Protein AF-A0A2E0TE86-F1 (afdb_monomer_lite)

Radius of gyration: 26.52 Å; chains: 1; bounding box: 54×44×93 Å

Foldseek 3Di:
DVVVVVVVVVVVVVVVVVPVVCVVPVPCPPVCVVPVPPALVRLLVVLVVLLVVQLCCLLVVHDHDDPVVSVVVSVVSLVVSDVRCPPPPSSVVSVVVSVVSSVVSVCCVVPPVVVSVVVVVVVVVPPDPVPDVVVVPPPDD

Sequence (141 aa):
MGLYWAFMLYIMVISFYSLIPQIFFPTATSQAQAQAPASCEEGLRDLTASLRAHASAIVGGRDAESDATFFERWDDRHVAVAERCEGDARHRRVAVLRYRVETTLRRFHREDRRLFDEVARALGADAPRDGEDAARTEETP

pLDDT: mean 79.91, std 16.73, range [44.75, 96.56]

Secondary structure (DSSP, 8-state):
-HHHHHHHHHHHHHHHHHHHHHHH-TTHHHHHHHSS-SSHHHHHHHHHHHHHHHHHHHHTT-----HHHHHHHHHHHHHHHHGGGTT-HHHHHHHHHHHHHHHHHHHHHHHTHHHHHHHHHHHHHSS--TTTSSSSSS---

Structure (mmCIF, N/CA/C/O backbone):
data_AF-A0A2E0TE86-F1
#
_entry.id   AF-A0A2E0TE86-F1
#
loop_
_atom_site.group_PDB
_atom_site.id
_atom_site.type_symbol
_atom_site.label_atom_id
_atom_site.label_alt_id
_atom_site.label_comp_id
_atom_site.label_asym_id
_atom_site.label_entity_id
_atom_site.label_seq_id
_atom_site.pdbx_PDB_ins_code
_atom_site.Cartn_x
_atom_site.Cartn_y
_atom_site.Cartn_z
_atom_site.occupancy
_atom_site.B_iso_or_equiv
_atom_site.auth_seq_id
_atom_site.auth_comp_id
_atom_site.auth_asym_id
_atom_site.auth_atom_id
_atom_site.pdbx_PDB_model_num
ATOM 1 N N . MET A 1 1 ? -3.470 31.057 49.627 1.00 59.56 1 MET A N 1
ATOM 2 C CA . MET A 1 1 ? -2.174 30.345 49.520 1.00 59.56 1 MET A CA 1
ATOM 3 C C . MET A 1 1 ? -2.288 28.891 49.048 1.00 59.56 1 MET A C 1
ATOM 5 O O . MET A 1 1 ? -1.377 28.450 48.368 1.00 59.56 1 MET A O 1
ATOM 9 N N . GLY A 1 2 ? -3.381 28.155 49.310 1.00 77.44 2 GLY A N 1
ATOM 10 C CA . GLY A 1 2 ? -3.530 26.764 48.826 1.00 77.44 2 GLY A CA 1
ATOM 11 C C . GLY A 1 2 ? -3.691 26.607 47.305 1.00 77.44 2 GLY A C 1
ATOM 12 O O . GLY A 1 2 ? -3.205 25.637 46.733 1.00 77.44 2 GLY A O 1
ATOM 13 N N . LEU A 1 3 ? -4.299 27.593 46.631 1.00 79.00 3 LEU A N 1
ATOM 14 C CA . LEU A 1 3 ? -4.548 27.532 45.184 1.00 79.00 3 LEU A CA 1
ATOM 15 C C . LEU A 1 3 ? -3.255 27.602 44.351 1.00 79.00 3 LEU A C 1
ATOM 17 O O . LEU A 1 3 ? -3.117 26.897 43.359 1.00 79.00 3 LEU A O 1
ATOM 21 N N . TYR A 1 4 ? -2.283 28.409 44.795 1.00 86.38 4 TYR A N 1
ATOM 22 C CA . TYR A 1 4 ? -0.967 28.505 44.155 1.00 86.38 4 TYR A CA 1
ATOM 23 C C . TYR A 1 4 ?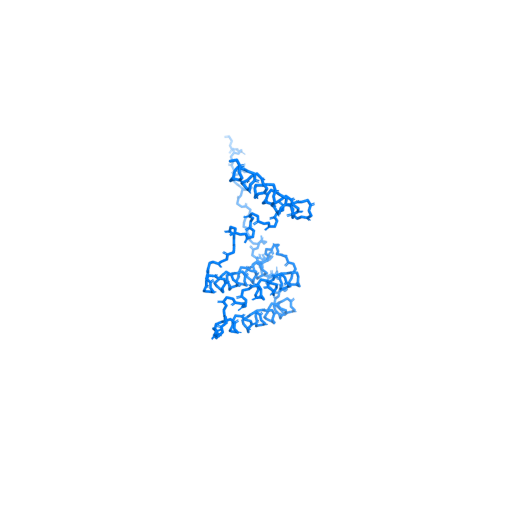 -0.186 27.194 44.283 1.00 86.38 4 TYR A C 1
ATOM 25 O O . TYR A 1 4 ? 0.446 26.754 43.330 1.00 86.38 4 TYR A O 1
ATOM 33 N N . TRP A 1 5 ? -0.284 26.533 45.438 1.00 89.50 5 TRP A N 1
ATOM 34 C CA . TRP A 1 5 ? 0.399 25.264 45.683 1.00 89.50 5 TRP A CA 1
ATOM 35 C C . TRP A 1 5 ? -0.176 24.128 44.828 1.00 89.50 5 TRP A C 1
ATOM 37 O O . TRP A 1 5 ? 0.576 23.369 44.223 1.00 89.50 5 TRP A O 1
ATOM 47 N N . ALA A 1 6 ? -1.505 24.075 44.689 1.00 86.75 6 ALA A N 1
ATOM 48 C CA . ALA A 1 6 ? -2.174 23.152 43.774 1.00 86.75 6 ALA A CA 1
ATOM 49 C C . ALA A 1 6 ? -1.780 23.404 42.309 1.00 86.75 6 ALA A C 1
ATOM 51 O O . ALA A 1 6 ? -1.534 22.458 41.566 1.00 86.75 6 ALA A O 1
ATOM 52 N N . PHE A 1 7 ? -1.653 24.673 41.907 1.00 87.69 7 PHE A N 1
ATOM 53 C CA . PHE A 1 7 ? -1.217 25.046 40.562 1.00 87.69 7 PHE A CA 1
ATOM 54 C C . PHE A 1 7 ? 0.245 24.655 40.287 1.00 87.69 7 PHE A C 1
ATOM 56 O O . PHE A 1 7 ? 0.555 24.140 39.216 1.00 87.69 7 PHE A O 1
ATOM 63 N N . MET A 1 8 ? 1.138 24.827 41.265 1.00 86.94 8 MET A N 1
ATOM 64 C CA . MET A 1 8 ? 2.550 24.437 41.151 1.00 86.94 8 MET A CA 1
ATOM 65 C C . MET A 1 8 ? 2.713 22.914 41.046 1.00 86.94 8 MET A C 1
ATOM 67 O O . MET A 1 8 ? 3.431 22.430 40.172 1.00 86.94 8 MET A O 1
ATOM 71 N N . LEU A 1 9 ? 1.975 22.153 41.863 1.00 88.56 9 LEU A N 1
ATOM 72 C CA . LEU A 1 9 ? 1.918 20.691 41.757 1.00 88.56 9 LEU A CA 1
ATOM 73 C C . LEU A 1 9 ? 1.368 20.236 40.404 1.00 88.56 9 LEU A C 1
ATOM 75 O O . LEU A 1 9 ? 1.918 19.326 39.791 1.00 88.56 9 LEU A O 1
ATOM 79 N N . TYR A 1 10 ? 0.309 20.885 39.923 1.00 85.56 10 TYR A N 1
ATOM 80 C CA . TYR A 1 10 ? -0.299 20.580 38.633 1.00 85.56 10 TYR A CA 1
ATOM 81 C C . TYR A 1 10 ? 0.688 20.786 37.476 1.00 85.56 10 TYR A C 1
ATOM 83 O O . TYR A 1 10 ? 0.855 19.894 36.643 1.00 85.56 10 TYR A O 1
ATOM 91 N N . ILE A 1 11 ? 1.412 21.913 37.463 1.00 84.00 11 ILE A N 1
ATOM 92 C CA . ILE A 1 11 ? 2.452 22.176 36.459 1.00 84.00 11 ILE A CA 1
ATOM 93 C C . ILE A 1 11 ? 3.606 21.175 36.575 1.00 84.00 11 ILE A C 1
ATOM 95 O O . ILE A 1 11 ? 4.076 20.681 35.550 1.00 84.00 11 ILE A O 1
ATOM 99 N N . MET A 1 12 ? 4.048 20.831 37.786 1.00 83.25 12 MET A N 1
ATOM 100 C CA . MET A 1 12 ? 5.111 19.843 37.991 1.00 83.25 12 MET A CA 1
ATOM 101 C C . MET A 1 12 ? 4.712 18.460 37.454 1.00 83.25 12 MET A C 1
ATOM 103 O O . MET A 1 12 ? 5.484 17.850 36.716 1.00 83.25 12 MET A O 1
ATOM 107 N N . VAL A 1 13 ? 3.498 17.992 37.759 1.00 83.75 13 VAL A N 1
ATOM 108 C CA . VAL A 1 13 ? 2.982 16.695 37.292 1.00 83.75 13 VAL A CA 1
ATOM 109 C C . VAL A 1 13 ? 2.840 16.679 35.771 1.00 83.75 13 VAL A C 1
ATOM 111 O O . VAL A 1 13 ? 3.317 15.744 35.134 1.00 83.75 13 VAL A O 1
ATOM 114 N N . ILE A 1 14 ? 2.266 17.723 35.167 1.00 78.19 14 ILE A N 1
ATOM 115 C CA . ILE A 1 14 ? 2.131 17.823 33.704 1.00 78.19 14 ILE A CA 1
ATOM 116 C C . ILE A 1 14 ? 3.490 17.875 33.014 1.00 78.19 14 ILE A C 1
ATOM 118 O O . ILE A 1 14 ? 3.677 17.229 31.985 1.00 78.19 14 ILE A O 1
ATOM 122 N N . SER A 1 15 ? 4.451 18.601 33.583 1.00 69.88 15 SER A N 1
ATOM 123 C CA . SER A 1 15 ? 5.802 18.675 33.025 1.00 69.88 15 SER A CA 1
ATOM 124 C C . SER A 1 15 ? 6.462 17.298 33.044 1.00 69.88 15 SER A C 1
ATOM 126 O O . SER A 1 15 ? 7.026 16.874 32.040 1.00 69.88 15 SER A O 1
ATOM 128 N N . PHE A 1 16 ? 6.322 16.558 34.147 1.00 72.00 16 PHE A N 1
ATOM 129 C CA . PHE A 1 16 ? 6.860 15.204 34.267 1.00 72.00 16 PHE A CA 1
ATOM 130 C C . PHE A 1 16 ? 6.187 14.224 33.291 1.00 72.00 16 PHE A C 1
ATOM 132 O O . PHE A 1 16 ? 6.874 13.455 32.621 1.00 72.00 16 PHE A O 1
ATOM 139 N N . TYR A 1 17 ? 4.861 14.305 33.133 1.00 71.25 17 TYR A N 1
ATOM 140 C CA . TYR A 1 17 ? 4.111 13.510 32.152 1.00 71.25 17 TYR A CA 1
ATOM 141 C C . TYR A 1 17 ? 4.482 13.838 30.698 1.00 71.25 17 TYR A C 1
ATOM 143 O O . TYR A 1 17 ? 4.504 12.944 29.856 1.00 71.25 17 TYR A O 1
ATOM 151 N N . SER A 1 18 ? 4.800 15.098 30.396 1.00 64.25 18 SER A N 1
ATOM 152 C CA . SER A 1 18 ? 5.162 15.540 29.043 1.00 64.25 18 SER A CA 1
ATOM 153 C C . SER A 1 18 ? 6.622 15.217 28.674 1.00 64.25 18 SER A C 1
ATOM 155 O O . SER A 1 18 ? 6.931 14.986 27.505 1.00 64.25 18 SER A O 1
ATOM 157 N N . LEU A 1 19 ? 7.529 15.148 29.661 1.00 56.81 19 LEU A N 1
ATOM 158 C CA . LEU A 1 19 ? 8.971 14.951 29.442 1.00 56.81 19 LEU A CA 1
ATOM 159 C C . LEU A 1 19 ? 9.412 13.476 29.375 1.00 56.81 19 LEU A C 1
ATOM 161 O O . LEU A 1 19 ? 10.381 13.171 28.681 1.00 56.81 19 LEU A O 1
ATOM 165 N N . ILE A 1 20 ? 8.722 12.546 30.046 1.00 55.69 20 ILE A N 1
ATOM 166 C CA . ILE A 1 20 ? 9.115 11.121 30.073 1.00 55.69 20 ILE A CA 1
ATOM 167 C C . ILE A 1 20 ? 9.078 10.421 28.694 1.00 55.69 20 ILE A C 1
ATOM 169 O O . ILE A 1 20 ? 10.028 9.691 28.398 1.00 55.69 20 ILE A O 1
ATOM 173 N N . PRO A 1 21 ? 8.075 10.608 27.809 1.00 53.16 21 PRO A N 1
ATOM 174 C CA . PRO A 1 21 ? 8.055 9.871 26.541 1.00 53.16 21 PRO A CA 1
ATOM 175 C C . PRO A 1 21 ? 9.120 10.339 25.531 1.00 53.16 21 PRO A C 1
ATOM 177 O O . PRO A 1 21 ? 9.499 9.567 24.650 1.00 53.16 21 PRO A O 1
ATOM 180 N N . GLN A 1 22 ? 9.649 11.565 25.653 1.00 50.97 22 GLN A N 1
ATOM 181 C CA . GLN A 1 22 ? 10.589 12.121 24.666 1.00 50.97 22 GLN A CA 1
ATOM 182 C C . GLN A 1 22 ? 11.999 11.524 24.722 1.00 50.97 22 GLN A C 1
ATOM 184 O O . GLN A 1 22 ? 12.695 11.537 23.711 1.00 50.97 22 GLN A O 1
ATOM 189 N N . ILE A 1 23 ? 12.423 10.980 25.865 1.00 58.03 23 ILE A N 1
ATOM 190 C CA . ILE A 1 23 ? 13.765 10.386 25.993 1.00 58.03 23 ILE A CA 1
ATOM 191 C C . ILE A 1 23 ? 13.813 8.992 25.340 1.00 58.03 23 ILE A C 1
ATOM 193 O O . ILE A 1 23 ? 14.865 8.573 24.867 1.00 58.03 23 ILE A O 1
ATOM 197 N N . PHE A 1 24 ? 12.670 8.301 25.248 1.00 57.66 24 PHE A N 1
ATOM 198 C CA . PHE A 1 24 ? 12.570 6.978 24.622 1.00 57.66 24 PHE A CA 1
ATOM 199 C C . PHE A 1 24 ? 12.069 7.010 23.166 1.00 57.66 24 PHE A C 1
ATOM 201 O O . PHE A 1 24 ? 12.432 6.119 22.404 1.00 57.66 24 PHE A O 1
ATOM 208 N N . PHE A 1 25 ? 11.293 8.022 22.747 1.00 57.28 25 PHE A N 1
ATOM 209 C CA . PHE A 1 25 ? 10.769 8.135 21.372 1.00 57.28 25 PHE A CA 1
ATOM 210 C C . PHE A 1 25 ? 10.649 9.607 20.899 1.00 57.28 25 PHE A C 1
ATOM 212 O O . PHE A 1 25 ? 9.539 10.137 20.803 1.00 57.28 25 PHE A O 1
ATOM 219 N N . PRO A 1 26 ? 11.762 10.295 20.574 1.00 46.41 26 PRO A N 1
ATOM 220 C CA . PRO A 1 26 ? 11.785 11.747 20.331 1.00 46.41 26 PRO A CA 1
ATOM 221 C C . PRO A 1 26 ? 11.044 12.241 19.069 1.00 46.41 26 PRO A C 1
ATOM 223 O O . PRO A 1 26 ? 10.898 13.446 18.889 1.00 46.41 26 PRO A O 1
ATOM 226 N N . THR A 1 27 ? 10.540 11.360 18.200 1.00 52.31 27 THR A N 1
ATOM 227 C CA . THR A 1 27 ? 9.811 11.738 16.968 1.00 52.31 27 THR A CA 1
ATOM 228 C C . THR A 1 27 ? 8.363 11.252 16.915 1.00 52.31 27 THR A C 1
ATOM 230 O O . THR A 1 27 ? 7.624 11.640 16.012 1.00 52.31 27 THR A O 1
ATOM 233 N N . ALA A 1 28 ? 7.921 10.431 17.872 1.00 50.62 28 ALA A N 1
ATOM 234 C CA . ALA A 1 28 ? 6.624 9.770 17.766 1.00 50.62 28 ALA A CA 1
ATOM 235 C C . ALA A 1 28 ? 5.452 10.698 18.111 1.00 50.62 28 ALA A C 1
ATOM 237 O O . ALA A 1 28 ? 4.430 10.648 17.447 1.00 50.62 28 ALA A O 1
ATOM 238 N N . THR A 1 29 ? 5.554 11.567 19.115 1.00 50.62 29 THR A N 1
ATOM 239 C CA . THR A 1 29 ? 4.356 12.221 19.673 1.00 50.62 29 THR A CA 1
ATOM 240 C C . THR A 1 29 ? 3.885 13.453 18.900 1.00 50.62 29 THR A C 1
ATOM 242 O O . THR A 1 29 ? 2.685 13.605 18.689 1.00 50.62 29 THR A O 1
ATOM 245 N N . SER A 1 30 ? 4.791 14.308 18.421 1.00 46.94 30 SER A N 1
ATOM 246 C CA . SER A 1 30 ? 4.422 15.539 17.704 1.00 46.94 30 SER A CA 1
ATOM 247 C C . SER A 1 30 ? 3.982 15.286 16.259 1.00 46.94 30 SER A C 1
ATOM 249 O O . SER A 1 30 ? 3.034 15.914 15.795 1.00 46.94 30 SER A O 1
ATOM 251 N N . GLN A 1 31 ? 4.607 14.333 15.563 1.00 45.72 31 GLN A N 1
ATOM 252 C CA . GLN A 1 31 ? 4.183 13.930 14.219 1.00 45.72 31 GLN A CA 1
ATOM 253 C C . GLN A 1 31 ? 3.006 12.944 14.263 1.00 45.72 31 GLN A C 1
ATOM 255 O O . GLN A 1 31 ? 2.066 13.104 13.496 1.00 45.72 31 GLN A O 1
ATOM 260 N N . ALA A 1 32 ? 2.939 11.986 15.199 1.00 46.66 32 ALA A N 1
ATOM 261 C CA . ALA A 1 32 ? 1.778 11.084 15.237 1.00 46.66 32 ALA A CA 1
ATOM 262 C C . ALA A 1 32 ? 0.468 11.788 15.628 1.00 46.66 32 ALA A C 1
ATOM 264 O O . ALA A 1 32 ? -0.584 11.346 15.183 1.00 46.66 32 ALA A O 1
ATOM 265 N N . GLN A 1 33 ? 0.496 12.883 16.402 1.00 44.75 33 GLN A N 1
ATOM 266 C CA . GLN A 1 33 ? -0.707 13.691 16.664 1.00 44.75 33 GLN A CA 1
ATOM 267 C C . GLN A 1 33 ? -1.039 14.672 15.531 1.00 44.75 33 GLN A C 1
ATOM 269 O O . GLN A 1 33 ? -2.215 14.945 15.310 1.00 44.75 33 GLN A O 1
ATOM 274 N N . ALA A 1 34 ? -0.044 15.169 14.787 1.00 47.38 34 ALA A N 1
ATOM 275 C CA . ALA A 1 34 ? -0.278 16.027 13.622 1.00 47.38 34 ALA A CA 1
ATOM 276 C C . ALA A 1 34 ? -0.729 15.245 12.371 1.00 47.38 34 ALA A C 1
ATOM 278 O O . ALA A 1 34 ? -1.392 15.810 11.505 1.00 47.38 34 ALA A O 1
ATOM 279 N N . GLN A 1 35 ? -0.398 13.952 12.279 1.00 50.31 35 GLN A N 1
ATOM 280 C CA . GLN A 1 35 ? -0.783 13.058 11.181 1.00 50.31 35 GLN A CA 1
ATOM 281 C C . GLN A 1 35 ? -1.867 12.029 11.550 1.00 50.31 35 GLN A C 1
ATOM 283 O O . GLN A 1 35 ? -2.238 11.219 10.700 1.00 50.31 35 GLN A O 1
ATOM 288 N N . ALA A 1 36 ? -2.394 12.019 12.780 1.00 52.19 36 ALA A N 1
ATOM 289 C CA . ALA A 1 36 ? -3.506 11.132 13.116 1.00 52.19 36 ALA A CA 1
ATOM 290 C C . ALA A 1 36 ? -4.767 11.584 12.354 1.00 52.19 36 ALA A C 1
ATOM 292 O O . ALA A 1 36 ? -5.250 12.690 12.601 1.00 52.19 36 ALA A O 1
ATOM 293 N N . PRO A 1 37 ? -5.328 10.756 11.451 1.00 57.59 37 PRO A N 1
ATOM 294 C CA . PRO A 1 37 ? -6.520 11.132 10.702 1.00 57.59 37 PRO A CA 1
ATOM 295 C C . PRO A 1 37 ? -7.678 11.366 11.674 1.00 57.59 37 PRO A C 1
ATOM 297 O O . PRO A 1 37 ? -7.965 10.511 12.524 1.00 57.59 37 PRO A O 1
ATOM 300 N N . ALA A 1 38 ? -8.342 12.517 11.539 1.00 64.44 38 ALA A N 1
ATOM 301 C CA . ALA A 1 38 ? -9.379 12.971 12.464 1.00 64.44 38 ALA A CA 1
ATOM 302 C C . ALA A 1 38 ? -10.667 12.140 12.343 1.00 64.44 38 ALA A C 1
ATOM 304 O O . ALA A 1 38 ? -11.507 12.138 13.243 1.00 64.44 38 ALA A O 1
ATOM 305 N N . SER A 1 39 ? -10.824 11.412 11.234 1.00 81.50 39 SER A N 1
ATOM 306 C CA . SER A 1 39 ? -11.996 10.590 10.939 1.00 81.50 39 SER A CA 1
ATOM 307 C C . SER A 1 39 ? -11.624 9.221 10.361 1.00 81.50 39 SER A C 1
ATOM 309 O O . SER A 1 39 ? -10.570 9.045 9.745 1.00 81.50 39 SER A O 1
ATOM 311 N N . CYS A 1 40 ? -12.531 8.247 10.515 1.00 87.88 40 CYS A N 1
ATOM 312 C CA . CYS A 1 40 ? -12.410 6.932 9.877 1.00 87.88 40 CYS A CA 1
ATOM 313 C C . CYS A 1 40 ? -12.252 7.051 8.351 1.00 87.88 40 CYS A C 1
ATOM 315 O O . CYS A 1 40 ? -11.411 6.379 7.759 1.00 87.88 40 CYS A O 1
ATOM 317 N N . GLU A 1 41 ? -13.022 7.934 7.705 1.00 89.75 41 GLU A N 1
ATOM 318 C CA . GLU A 1 41 ? -12.951 8.118 6.253 1.00 89.75 41 GLU A CA 1
ATOM 319 C C . GLU A 1 41 ? -11.564 8.577 5.801 1.00 89.75 41 GLU A C 1
ATOM 321 O O . GLU A 1 41 ? -11.018 8.031 4.843 1.00 89.75 41 GLU A O 1
ATOM 326 N N . GLU A 1 42 ? -10.991 9.556 6.494 1.00 89.50 42 GLU A N 1
ATOM 327 C CA . GLU A 1 42 ? -9.669 10.084 6.180 1.00 89.50 42 GLU A CA 1
ATOM 328 C C . GLU A 1 42 ? -8.587 9.010 6.340 1.00 89.50 42 GLU A C 1
ATOM 330 O O . GLU A 1 42 ? -7.785 8.806 5.427 1.00 89.50 42 GLU A O 1
ATOM 335 N N . GLY A 1 43 ? -8.637 8.236 7.431 1.00 90.69 43 GLY A N 1
ATOM 336 C CA . GLY A 1 43 ? -7.710 7.126 7.653 1.00 90.69 43 GLY A CA 1
ATOM 337 C C . GLY A 1 43 ? -7.815 6.042 6.578 1.00 90.69 43 GLY A C 1
ATOM 338 O O . GLY A 1 43 ? -6.805 5.595 6.038 1.00 90.69 43 GLY A O 1
ATOM 339 N N . LEU A 1 44 ? -9.032 5.652 6.190 1.00 92.75 44 LEU A N 1
ATOM 340 C CA . LEU A 1 44 ? -9.236 4.671 5.119 1.00 92.75 44 LEU A CA 1
ATOM 341 C C . LEU A 1 44 ? -8.801 5.201 3.744 1.00 92.75 44 LEU A C 1
ATOM 343 O O . LEU A 1 44 ? -8.312 4.427 2.910 1.00 92.75 44 LEU A O 1
ATOM 347 N N . ARG A 1 45 ? -8.961 6.506 3.493 1.00 93.50 45 ARG A N 1
ATOM 348 C CA . ARG A 1 45 ? -8.513 7.155 2.256 1.00 93.50 45 ARG A CA 1
ATOM 349 C C . ARG A 1 45 ? -6.991 7.137 2.150 1.00 93.50 45 ARG A C 1
ATOM 351 O O . ARG A 1 45 ? -6.485 6.759 1.094 1.00 93.50 45 ARG A O 1
ATOM 358 N N . ASP A 1 46 ? -6.284 7.456 3.231 1.00 94.06 46 ASP A N 1
ATOM 359 C CA . ASP A 1 46 ? -4.818 7.395 3.288 1.00 94.06 46 ASP A CA 1
ATOM 360 C C . ASP A 1 46 ? -4.290 5.960 3.107 1.00 94.06 46 ASP A C 1
ATOM 362 O O . ASP A 1 46 ? -3.414 5.694 2.277 1.00 94.06 46 ASP A O 1
ATOM 366 N N . LEU A 1 47 ? -4.902 4.984 3.785 1.00 94.19 47 LEU A N 1
ATOM 367 C CA . LEU A 1 47 ? -4.556 3.567 3.623 1.00 94.19 47 LEU A CA 1
ATOM 368 C C . LEU A 1 47 ? -4.752 3.088 2.179 1.00 94.19 47 LEU A C 1
ATOM 370 O O . LEU A 1 47 ? -3.924 2.352 1.642 1.00 94.19 47 LEU A O 1
ATOM 374 N N . THR A 1 48 ? -5.816 3.535 1.514 1.00 95.12 48 THR A N 1
ATOM 375 C CA . THR A 1 48 ? -6.065 3.196 0.106 1.00 95.12 48 THR A CA 1
ATOM 376 C C . THR A 1 48 ? -5.083 3.903 -0.834 1.00 95.12 48 THR A C 1
ATOM 378 O O . THR A 1 48 ? -4.621 3.310 -1.813 1.00 95.12 48 THR A O 1
ATOM 381 N N . ALA A 1 49 ? -4.751 5.166 -0.556 1.00 95.56 49 ALA A N 1
ATOM 382 C CA . ALA A 1 49 ? -3.789 5.937 -1.335 1.00 95.56 49 ALA A CA 1
ATOM 383 C C . ALA A 1 49 ? -2.386 5.324 -1.254 1.00 95.56 49 ALA A C 1
ATOM 385 O O . ALA A 1 49 ? -1.738 5.158 -2.287 1.00 95.56 49 ALA A O 1
ATOM 386 N N . SER A 1 50 ? -1.957 4.907 -0.061 1.00 94.88 50 SER A N 1
ATOM 387 C CA . SER A 1 50 ? -0.655 4.263 0.134 1.00 94.88 50 SER A CA 1
ATOM 388 C C . SER A 1 50 ? -0.542 2.915 -0.589 1.00 94.88 50 SER A C 1
ATOM 390 O O . SER A 1 50 ? 0.476 2.679 -1.234 1.00 94.88 50 SER A O 1
ATOM 392 N N . LEU A 1 51 ? -1.594 2.079 -0.604 1.00 96.19 51 LEU A N 1
ATOM 393 C CA . LEU A 1 51 ? -1.623 0.849 -1.421 1.00 96.19 51 LEU A CA 1
ATOM 394 C C . LEU A 1 51 ? -1.428 1.142 -2.913 1.00 96.19 51 LEU A C 1
ATOM 396 O O . LEU A 1 51 ? -0.645 0.472 -3.587 1.00 96.19 51 LEU A O 1
ATOM 400 N N . ARG A 1 52 ? -2.141 2.146 -3.440 1.00 95.62 52 ARG A N 1
ATOM 401 C CA . ARG A 1 52 ? -2.026 2.541 -4.851 1.00 95.62 52 ARG A CA 1
ATOM 402 C C . ARG A 1 52 ? -0.632 3.086 -5.161 1.00 95.62 52 ARG A C 1
ATOM 404 O O . ARG A 1 52 ? -0.073 2.741 -6.200 1.00 95.62 52 ARG A O 1
ATOM 411 N N . ALA A 1 53 ? -0.090 3.927 -4.283 1.00 94.62 53 ALA A N 1
ATOM 412 C CA . ALA A 1 53 ? 1.233 4.511 -4.450 1.00 94.62 53 ALA A CA 1
ATOM 413 C C . ALA A 1 53 ? 2.308 3.419 -4.524 1.00 94.62 53 ALA A C 1
ATOM 415 O O . ALA A 1 53 ? 3.073 3.401 -5.489 1.00 94.62 53 ALA A O 1
ATOM 416 N N . HIS A 1 54 ? 2.290 2.465 -3.588 1.00 94.62 54 HIS A N 1
ATOM 417 C CA . HIS A 1 54 ? 3.223 1.337 -3.567 1.00 94.62 54 HIS A CA 1
ATOM 418 C C . HIS A 1 54 ? 3.113 0.474 -4.824 1.00 94.62 54 HIS A C 1
ATOM 420 O O . HIS A 1 54 ? 4.100 0.275 -5.527 1.00 94.62 54 HIS A O 1
ATOM 426 N N . ALA A 1 55 ? 1.895 0.060 -5.192 1.00 93.94 55 ALA A N 1
ATOM 427 C CA . ALA A 1 55 ? 1.681 -0.734 -6.400 1.00 93.94 55 ALA A CA 1
ATOM 428 C C . ALA A 1 55 ? 2.182 -0.018 -7.667 1.00 93.94 55 ALA A C 1
ATOM 430 O O . ALA A 1 55 ? 2.810 -0.633 -8.526 1.00 93.94 55 ALA A O 1
ATOM 431 N N . SER A 1 56 ? 1.955 1.296 -7.771 1.00 93.00 56 SER A N 1
ATOM 432 C CA . SER A 1 56 ? 2.442 2.091 -8.903 1.00 93.00 56 SER A CA 1
ATOM 433 C C . SER A 1 56 ? 3.965 2.239 -8.930 1.00 93.00 56 SER A C 1
ATOM 435 O O . SER A 1 56 ? 4.541 2.308 -10.011 1.00 93.00 56 SER A O 1
ATOM 437 N N . ALA A 1 57 ? 4.619 2.288 -7.766 1.00 91.94 57 ALA A N 1
ATOM 438 C CA . ALA A 1 57 ? 6.071 2.371 -7.676 1.00 91.94 57 ALA A CA 1
ATOM 439 C C . ALA A 1 57 ? 6.716 1.060 -8.142 1.00 91.94 57 ALA A C 1
ATOM 441 O O . ALA A 1 57 ? 7.612 1.095 -8.982 1.00 91.94 57 ALA A O 1
ATOM 442 N N . ILE A 1 58 ? 6.178 -0.078 -7.687 1.00 90.50 58 ILE A N 1
ATOM 443 C CA . ILE A 1 58 ? 6.628 -1.417 -8.084 1.00 90.50 58 ILE A CA 1
ATOM 444 C C . ILE A 1 58 ? 6.449 -1.648 -9.588 1.00 90.50 58 ILE A C 1
ATOM 446 O O . ILE A 1 58 ? 7.392 -2.059 -10.261 1.00 90.50 58 ILE A O 1
ATOM 450 N N . VAL A 1 59 ? 5.260 -1.361 -10.131 1.00 90.06 59 VAL A N 1
ATOM 451 C CA . VAL A 1 59 ? 4.980 -1.536 -11.569 1.00 90.06 59 VAL A CA 1
ATOM 452 C C . VAL A 1 59 ? 5.771 -0.541 -12.419 1.00 90.06 59 VAL A C 1
ATOM 454 O O . VAL A 1 59 ? 6.222 -0.882 -13.506 1.00 90.06 59 VAL A O 1
ATOM 457 N N . GLY A 1 60 ? 5.976 0.679 -11.921 1.00 86.38 60 GLY A N 1
ATOM 458 C CA . GLY A 1 60 ? 6.770 1.708 -12.590 1.00 86.38 60 GLY A CA 1
ATOM 459 C C . GLY A 1 60 ? 8.283 1.498 -12.509 1.00 86.38 60 GLY A C 1
ATOM 460 O O . GLY A 1 60 ? 9.013 2.379 -12.953 1.00 86.38 60 GLY A O 1
ATOM 461 N N . GLY A 1 61 ? 8.754 0.398 -11.910 1.00 81.94 61 GLY A N 1
ATOM 462 C CA . GLY A 1 61 ? 10.180 0.089 -11.784 1.00 81.94 61 GLY A CA 1
ATOM 463 C C . GLY A 1 61 ? 10.965 1.081 -10.922 1.00 81.94 61 GLY A C 1
ATOM 464 O O . GLY A 1 61 ? 12.183 1.156 -11.045 1.00 81.94 61 GLY A O 1
ATOM 465 N N . ARG A 1 62 ? 10.288 1.865 -10.073 1.00 80.12 62 ARG A N 1
ATOM 466 C CA . ARG A 1 62 ? 10.957 2.779 -9.142 1.00 80.12 62 ARG A CA 1
ATOM 467 C C . ARG A 1 62 ? 11.512 1.987 -7.967 1.00 80.12 62 ARG A C 1
ATOM 469 O O . ARG A 1 62 ? 10.919 0.983 -7.569 1.00 80.12 62 ARG A O 1
ATOM 476 N N . ASP A 1 63 ? 12.583 2.494 -7.368 1.00 75.38 63 ASP A N 1
ATOM 477 C CA . ASP A 1 63 ? 13.056 1.990 -6.084 1.00 75.38 63 ASP A CA 1
ATOM 478 C C . ASP A 1 63 ? 11.954 2.190 -5.041 1.00 75.38 63 ASP A C 1
ATOM 480 O O . ASP A 1 63 ? 11.610 3.309 -4.651 1.00 75.38 63 ASP A O 1
ATOM 484 N N . ALA A 1 64 ? 11.350 1.077 -4.647 1.00 79.31 64 ALA A N 1
ATOM 485 C CA . ALA A 1 64 ? 10.310 1.006 -3.643 1.00 79.31 64 ALA A CA 1
ATOM 486 C C . ALA A 1 64 ? 10.817 0.170 -2.468 1.00 79.31 64 ALA A C 1
ATOM 488 O O . ALA A 1 64 ? 11.675 -0.703 -2.621 1.00 79.31 64 ALA A O 1
ATOM 489 N N . GLU A 1 65 ? 10.268 0.439 -1.287 1.00 86.69 65 GLU A N 1
ATOM 490 C CA . GLU A 1 65 ? 10.458 -0.416 -0.120 1.00 86.69 65 GLU A CA 1
ATOM 491 C C . GLU A 1 65 ? 10.054 -1.868 -0.436 1.00 86.69 65 GLU A C 1
ATOM 493 O O . GLU A 1 65 ? 9.256 -2.124 -1.338 1.00 86.69 65 GLU A O 1
ATOM 498 N N . SER A 1 66 ? 10.602 -2.839 0.300 1.00 89.44 66 SER A N 1
ATOM 499 C CA . SER A 1 66 ? 10.199 -4.234 0.116 1.00 89.44 66 SER A CA 1
ATOM 500 C C . SER A 1 66 ? 8.707 -4.421 0.420 1.00 89.44 66 SER A C 1
ATOM 502 O O . SER A 1 66 ? 8.187 -3.834 1.372 1.00 89.44 66 SER A O 1
ATOM 504 N N . ASP A 1 67 ? 8.029 -5.280 -0.349 1.00 91.75 67 ASP A N 1
ATOM 505 C CA . ASP A 1 67 ? 6.609 -5.590 -0.135 1.00 91.75 67 ASP A CA 1
ATOM 506 C C . ASP A 1 67 ? 6.328 -6.003 1.316 1.00 91.75 67 ASP A C 1
ATOM 508 O O . ASP A 1 67 ? 5.366 -5.533 1.915 1.00 91.75 67 ASP A O 1
ATOM 512 N N . ALA A 1 68 ? 7.193 -6.837 1.903 1.00 91.31 68 ALA A N 1
ATOM 513 C CA . ALA A 1 68 ? 7.032 -7.313 3.274 1.00 91.31 68 ALA A CA 1
ATOM 514 C C . ALA A 1 68 ? 6.998 -6.153 4.282 1.00 91.31 68 ALA A C 1
ATOM 516 O O . ALA A 1 68 ? 6.044 -6.035 5.048 1.00 91.31 68 ALA A O 1
ATOM 517 N N . THR A 1 69 ? 7.994 -5.264 4.231 1.00 93.00 69 THR A N 1
ATOM 518 C CA . THR A 1 69 ? 8.096 -4.130 5.161 1.00 93.00 69 THR A CA 1
ATOM 519 C C . THR A 1 69 ? 6.970 -3.119 4.948 1.00 93.00 69 THR A C 1
ATOM 521 O O . THR A 1 69 ? 6.407 -2.595 5.911 1.00 93.00 69 THR A O 1
ATOM 524 N N . PHE A 1 70 ? 6.597 -2.869 3.690 1.00 94.12 70 PHE A N 1
ATOM 525 C CA . PHE A 1 70 ? 5.481 -1.986 3.371 1.00 94.12 70 PHE A CA 1
ATOM 526 C C . PHE A 1 70 ? 4.158 -2.520 3.938 1.00 94.12 70 PHE A C 1
ATOM 528 O O . PHE A 1 70 ? 3.424 -1.770 4.587 1.00 94.12 70 PHE A O 1
ATOM 535 N N . PHE A 1 71 ? 3.843 -3.802 3.711 1.00 95.31 71 PHE A N 1
ATOM 536 C CA . PHE A 1 71 ? 2.578 -4.389 4.156 1.00 95.31 71 PHE A CA 1
ATOM 537 C C . PHE A 1 71 ? 2.496 -4.539 5.674 1.00 95.31 71 PHE A C 1
ATOM 539 O O . PHE A 1 71 ? 1.421 -4.318 6.222 1.00 95.31 71 PHE A O 1
ATOM 546 N N . GLU A 1 72 ? 3.605 -4.836 6.350 1.00 94.81 72 GLU A N 1
ATOM 547 C CA . GLU A 1 72 ? 3.674 -4.853 7.816 1.00 94.81 72 GLU A CA 1
ATOM 548 C C . GLU A 1 72 ? 3.322 -3.474 8.397 1.00 94.81 72 GLU A C 1
ATOM 550 O O . GLU A 1 72 ? 2.363 -3.335 9.154 1.00 94.81 72 GLU A O 1
ATOM 555 N N . ARG A 1 73 ? 3.988 -2.409 7.928 1.00 94.38 73 ARG A N 1
ATOM 556 C CA . ARG A 1 73 ? 3.681 -1.035 8.366 1.00 94.38 73 ARG A CA 1
ATOM 557 C C . ARG A 1 73 ? 2.265 -0.599 7.983 1.00 94.38 73 ARG A C 1
ATOM 559 O O . ARG A 1 73 ? 1.648 0.235 8.650 1.00 94.38 73 ARG A O 1
ATOM 566 N N . TRP A 1 74 ? 1.756 -1.075 6.850 1.00 94.94 74 TRP A N 1
ATOM 567 C CA . TRP A 1 74 ? 0.386 -0.793 6.433 1.00 94.94 74 TRP A CA 1
ATOM 568 C C . TRP A 1 74 ? -0.629 -1.447 7.378 1.00 94.94 74 TRP A C 1
ATOM 570 O O . TRP A 1 74 ? -1.602 -0.790 7.752 1.00 94.94 74 TRP A O 1
ATOM 580 N N . ASP A 1 75 ? -0.382 -2.687 7.804 1.00 94.81 75 ASP A N 1
ATOM 581 C CA . ASP A 1 75 ? -1.235 -3.416 8.746 1.00 94.81 75 ASP A CA 1
ATOM 582 C C . ASP A 1 75 ? -1.294 -2.737 10.108 1.00 94.81 75 ASP A C 1
ATOM 584 O O . ASP A 1 75 ? -2.389 -2.529 10.633 1.00 94.81 75 ASP A O 1
ATOM 588 N N . ASP A 1 76 ? -0.149 -2.297 10.630 1.00 94.06 76 ASP A N 1
ATOM 589 C CA . ASP A 1 76 ? -0.090 -1.545 11.886 1.00 94.06 76 ASP A CA 1
ATOM 590 C C . ASP A 1 76 ? -0.982 -0.297 11.831 1.00 94.06 76 ASP A C 1
ATOM 592 O O . ASP A 1 76 ? -1.762 -0.015 12.746 1.00 94.06 76 ASP A O 1
ATOM 596 N N . ARG A 1 77 ? -0.938 0.435 10.709 1.00 92.06 77 ARG A N 1
ATOM 597 C CA . ARG A 1 77 ? -1.790 1.614 10.494 1.00 92.06 77 ARG A CA 1
ATOM 598 C C . ARG A 1 77 ? -3.268 1.253 10.325 1.00 92.06 77 ARG A C 1
ATOM 600 O O . ARG A 1 77 ? -4.127 2.002 10.792 1.00 92.06 77 ARG A O 1
ATOM 607 N N . HIS A 1 78 ? -3.586 0.129 9.680 1.00 93.06 78 HIS A N 1
ATOM 608 C CA . HIS A 1 78 ? -4.965 -0.353 9.521 1.00 93.06 78 HIS A CA 1
ATOM 609 C C . HIS A 1 78 ? -5.596 -0.755 10.859 1.00 93.06 78 HIS A C 1
ATOM 611 O O . HIS A 1 78 ? -6.753 -0.402 11.119 1.00 93.06 78 HIS A O 1
ATOM 617 N N . VAL A 1 79 ? -4.823 -1.410 11.731 1.00 91.44 79 VAL A N 1
ATOM 618 C CA . VAL A 1 79 ? -5.229 -1.753 13.102 1.00 91.44 79 VAL A CA 1
ATOM 619 C C . VAL A 1 79 ? -5.398 -0.494 13.950 1.00 91.44 79 VAL A C 1
ATOM 621 O O . VAL A 1 79 ? -6.418 -0.348 14.617 1.00 91.44 79 VAL A O 1
ATOM 624 N N . ALA A 1 80 ? -4.474 0.467 13.865 1.00 90.25 80 ALA A N 1
ATOM 625 C CA . ALA A 1 80 ? -4.551 1.714 14.631 1.00 90.25 80 ALA A CA 1
ATOM 626 C C . ALA A 1 80 ? -5.796 2.568 14.310 1.00 90.25 80 ALA A C 1
ATOM 628 O O . ALA A 1 80 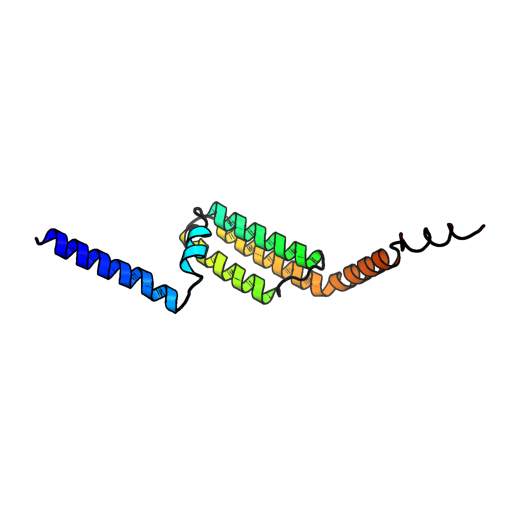? -6.223 3.388 15.124 1.00 90.25 80 ALA A O 1
ATOM 629 N N . VAL A 1 81 ? -6.384 2.401 13.121 1.00 88.56 81 VAL A N 1
ATOM 630 C CA . VAL A 1 81 ? -7.619 3.085 12.697 1.00 88.56 81 VAL A CA 1
ATOM 631 C C . VAL A 1 81 ? -8.887 2.307 13.096 1.00 88.56 81 VAL A C 1
ATOM 633 O O . VAL A 1 81 ? -9.977 2.879 13.072 1.00 88.56 81 VAL A O 1
ATOM 636 N N . ALA A 1 82 ? -8.775 1.040 13.511 1.00 87.56 82 ALA A N 1
ATOM 637 C CA . ALA A 1 82 ? -9.919 0.156 13.753 1.00 87.56 82 ALA A CA 1
ATOM 638 C C . ALA A 1 82 ? -10.893 0.687 14.816 1.00 87.56 82 ALA A C 1
ATOM 640 O O . ALA A 1 82 ? -12.096 0.701 14.566 1.00 87.56 82 ALA A O 1
ATOM 641 N N . GLU A 1 83 ? -10.388 1.194 15.946 1.00 84.12 83 GLU A N 1
ATOM 642 C CA . GLU A 1 83 ? -11.216 1.751 17.033 1.00 84.12 83 GLU A CA 1
ATOM 643 C C . GLU A 1 83 ? -12.103 2.911 16.559 1.00 84.12 83 GLU A C 1
ATOM 645 O O . GLU A 1 83 ? -13.227 3.082 17.017 1.00 84.12 83 GLU A O 1
ATOM 650 N N . ARG A 1 84 ? -11.627 3.697 15.588 1.00 85.44 84 ARG A N 1
ATOM 651 C CA . ARG A 1 84 ? -12.367 4.838 15.026 1.00 85.44 84 ARG A CA 1
ATOM 652 C C . ARG A 1 84 ? -13.342 4.436 13.920 1.00 85.44 84 ARG A C 1
ATOM 654 O O . ARG A 1 84 ? -14.191 5.238 13.543 1.00 85.44 84 ARG A O 1
ATOM 661 N N . CYS A 1 85 ? -13.206 3.228 13.381 1.00 88.12 85 CYS A N 1
ATOM 662 C CA . CYS A 1 85 ? -14.019 2.691 12.292 1.00 88.12 85 CYS A CA 1
ATOM 663 C C . CYS A 1 85 ? -15.003 1.607 12.761 1.00 88.12 85 CYS A C 1
ATOM 665 O O . CYS A 1 85 ? -15.462 0.803 11.943 1.00 88.12 85 CYS A O 1
ATOM 667 N N . GLU A 1 86 ? -15.316 1.548 14.057 1.00 86.38 86 GLU A N 1
ATOM 668 C CA . GLU A 1 86 ? -16.198 0.523 14.609 1.00 86.38 86 GLU A CA 1
ATOM 669 C C . GLU A 1 86 ? -17.558 0.506 13.884 1.00 86.38 86 GLU A C 1
ATOM 671 O O . GLU A 1 86 ? -18.219 1.529 13.711 1.00 86.38 86 GLU A O 1
ATOM 676 N N . GLY A 1 87 ? -17.954 -0.671 13.391 1.00 83.50 87 GLY A N 1
ATOM 677 C CA . GLY A 1 87 ? -19.193 -0.855 12.629 1.00 83.50 87 GLY A CA 1
ATOM 678 C C . GLY A 1 87 ? -19.152 -0.406 11.159 1.00 83.50 87 GLY A C 1
ATOM 679 O O . GLY A 1 87 ? -20.106 -0.678 10.427 1.00 83.50 87 GLY A O 1
ATOM 680 N N . ASP A 1 88 ? -18.065 0.208 10.674 1.00 89.56 88 ASP A N 1
ATOM 681 C CA . ASP A 1 88 ? -17.956 0.631 9.273 1.00 89.56 88 ASP A CA 1
ATOM 682 C C . ASP A 1 88 ? -17.485 -0.520 8.363 1.00 89.56 88 ASP A C 1
ATOM 684 O O . ASP A 1 88 ? -16.336 -0.973 8.391 1.00 89.56 88 ASP A O 1
ATOM 688 N N . ALA A 1 89 ? -18.369 -0.970 7.467 1.00 90.69 89 ALA A N 1
ATOM 689 C CA . ALA A 1 89 ? -18.064 -2.013 6.489 1.00 90.69 89 ALA A CA 1
ATOM 690 C C . ALA A 1 89 ? -16.898 -1.656 5.542 1.00 90.69 89 ALA A C 1
ATOM 692 O O . ALA A 1 89 ? -16.284 -2.556 4.956 1.00 90.69 89 ALA A O 1
ATOM 693 N N . ARG A 1 90 ? -16.575 -0.365 5.368 1.00 90.88 90 ARG A N 1
ATOM 694 C CA . ARG A 1 90 ? -15.449 0.101 4.545 1.00 90.88 90 ARG A CA 1
ATOM 695 C C . ARG A 1 90 ? -14.106 -0.348 5.117 1.00 90.88 90 ARG A C 1
ATOM 697 O O . ARG A 1 90 ? -13.235 -0.713 4.330 1.00 90.88 90 ARG A O 1
ATOM 704 N N . HIS A 1 91 ? -13.958 -0.432 6.442 1.00 91.12 91 HIS A N 1
ATOM 705 C CA . HIS A 1 91 ? -12.719 -0.896 7.085 1.00 91.12 91 HIS A CA 1
ATOM 706 C C . HIS A 1 91 ? -12.350 -2.322 6.655 1.00 91.12 91 HIS A C 1
ATOM 708 O O . HIS A 1 91 ? -11.223 -2.577 6.220 1.00 91.12 91 HIS A O 1
ATOM 714 N N . ARG A 1 92 ? -13.340 -3.226 6.631 1.00 91.62 92 ARG A N 1
ATOM 715 C CA . ARG A 1 92 ? -13.171 -4.601 6.130 1.00 91.62 92 ARG A CA 1
ATOM 716 C C . ARG A 1 92 ? -12.861 -4.642 4.631 1.00 91.62 92 ARG A C 1
ATOM 718 O O . ARG A 1 92 ? -12.040 -5.444 4.195 1.00 91.62 92 ARG A O 1
ATOM 725 N N . ARG A 1 93 ? -13.504 -3.792 3.820 1.00 94.06 93 ARG A N 1
ATOM 726 C CA . ARG A 1 93 ? -13.247 -3.737 2.365 1.00 94.06 93 ARG A CA 1
ATOM 727 C C . ARG A 1 93 ? -11.812 -3.318 2.054 1.00 94.06 93 ARG A C 1
ATOM 729 O O . ARG A 1 93 ? -11.218 -3.870 1.133 1.00 94.06 93 ARG A O 1
ATOM 736 N N . VAL A 1 94 ? -11.254 -2.388 2.828 1.00 95.12 94 VAL A N 1
ATOM 737 C CA . VAL A 1 94 ? -9.860 -1.947 2.680 1.00 95.12 94 VAL A CA 1
ATOM 738 C C . VAL A 1 94 ? -8.879 -3.081 3.012 1.00 95.12 94 VAL A C 1
ATOM 740 O O . VAL A 1 94 ? -7.926 -3.284 2.264 1.00 95.12 94 VAL A O 1
ATOM 743 N N . ALA A 1 95 ? -9.159 -3.908 4.024 1.00 93.19 95 ALA A N 1
ATOM 744 C CA . ALA A 1 95 ? -8.358 -5.107 4.304 1.00 93.19 95 ALA A CA 1
ATOM 745 C C . ALA A 1 95 ? -8.374 -6.117 3.137 1.00 93.19 95 ALA A C 1
ATOM 747 O O . ALA A 1 95 ? -7.335 -6.637 2.728 1.00 93.19 95 ALA A O 1
ATOM 748 N N . VAL A 1 96 ? -9.549 -6.352 2.537 1.00 95.69 96 VAL A N 1
ATOM 749 C CA . VAL A 1 96 ? -9.671 -7.215 1.345 1.00 95.69 96 VAL A CA 1
ATOM 750 C C . VAL A 1 96 ? -8.890 -6.639 0.161 1.00 95.69 96 VAL A C 1
ATOM 752 O O . VAL A 1 96 ? -8.252 -7.389 -0.581 1.00 95.69 96 VAL A O 1
ATOM 755 N N . LEU A 1 97 ? -8.926 -5.316 -0.027 1.00 96.06 97 LEU A N 1
ATOM 756 C CA . LEU A 1 97 ? -8.165 -4.648 -1.079 1.00 96.06 97 LEU A CA 1
ATOM 757 C C . LEU A 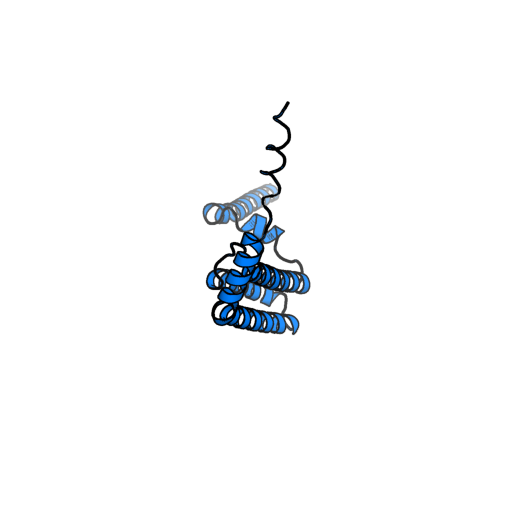1 97 ? -6.661 -4.869 -0.905 1.00 96.06 97 LEU A C 1
ATOM 759 O O . LEU A 1 97 ? -6.003 -5.232 -1.878 1.00 96.06 97 LEU A O 1
ATOM 763 N N . ARG A 1 98 ? -6.133 -4.720 0.316 1.00 96.38 98 ARG A N 1
ATOM 764 C CA . ARG A 1 98 ? -4.719 -4.981 0.617 1.00 96.38 98 ARG A CA 1
ATOM 765 C C . ARG A 1 98 ? -4.300 -6.387 0.187 1.00 96.38 98 ARG A C 1
ATOM 767 O O . ARG A 1 98 ? -3.348 -6.517 -0.577 1.00 96.38 98 ARG A O 1
ATOM 774 N N . TYR A 1 99 ? -5.054 -7.416 0.574 1.00 95.62 99 TYR A N 1
ATOM 775 C CA . TYR A 1 99 ? -4.745 -8.800 0.195 1.00 95.62 99 TYR A CA 1
ATOM 776 C C . TYR A 1 99 ? -4.733 -9.015 -1.329 1.00 95.62 99 TYR A C 1
ATOM 778 O O . TYR A 1 99 ? -3.869 -9.709 -1.875 1.00 95.62 99 TYR A O 1
ATOM 786 N N . ARG A 1 100 ? -5.681 -8.397 -2.047 1.00 96.56 100 ARG A N 1
ATOM 787 C CA . ARG A 1 100 ? -5.730 -8.469 -3.516 1.00 96.56 100 ARG A CA 1
ATOM 788 C C . ARG A 1 100 ? -4.531 -7.787 -4.166 1.00 96.56 100 ARG A C 1
ATOM 790 O O . ARG A 1 100 ? -3.979 -8.339 -5.117 1.00 96.56 100 ARG A O 1
ATOM 797 N N . VAL A 1 101 ? -4.132 -6.618 -3.667 1.00 96.50 101 VAL A N 1
ATOM 798 C CA . VAL A 1 101 ? -2.951 -5.895 -4.161 1.00 96.50 101 VAL A CA 1
ATOM 799 C C . VAL A 1 101 ? -1.698 -6.731 -3.939 1.00 96.50 101 VAL A C 1
ATOM 801 O O . VAL A 1 101 ? -0.968 -6.971 -4.892 1.00 96.50 101 VAL A O 1
ATOM 804 N N . GLU A 1 102 ? -1.496 -7.258 -2.733 1.00 96.00 102 GLU A N 1
ATOM 805 C CA . GLU A 1 102 ? -0.350 -8.112 -2.412 1.00 96.00 102 GLU A CA 1
ATOM 806 C C . GLU A 1 102 ? -0.276 -9.344 -3.323 1.00 96.00 102 GLU A C 1
ATOM 808 O O . GLU A 1 102 ? 0.767 -9.643 -3.904 1.00 96.00 102 GLU A O 1
ATOM 813 N N . THR A 1 103 ? -1.400 -10.037 -3.514 1.00 95.69 103 THR A N 1
ATOM 814 C CA . THR A 1 103 ? -1.462 -11.205 -4.406 1.00 95.69 103 THR A CA 1
ATOM 815 C C . THR A 1 103 ? -1.127 -10.826 -5.851 1.00 95.69 103 THR A C 1
ATOM 817 O O . THR A 1 103 ? -0.410 -11.557 -6.535 1.00 95.69 103 THR A O 1
ATOM 820 N N . THR A 1 104 ? -1.611 -9.669 -6.307 1.00 95.38 104 THR A N 1
ATOM 821 C CA . THR A 1 104 ? -1.346 -9.157 -7.659 1.00 95.38 104 THR A CA 1
ATOM 822 C C . THR A 1 104 ? 0.128 -8.803 -7.837 1.00 95.38 104 THR A C 1
ATOM 824 O O . THR A 1 104 ? 0.725 -9.203 -8.832 1.00 95.38 104 THR A O 1
ATOM 827 N N . LEU A 1 105 ? 0.744 -8.124 -6.866 1.00 94.75 105 LEU A N 1
ATOM 828 C CA . LEU A 1 105 ? 2.163 -7.766 -6.916 1.00 94.75 105 LEU A CA 1
ATOM 829 C C . LEU A 1 105 ? 3.060 -9.004 -6.878 1.00 94.75 105 LEU A C 1
ATOM 831 O O . LEU A 1 105 ? 3.955 -9.137 -7.708 1.00 94.75 105 LEU A O 1
ATOM 835 N N . ARG A 1 106 ? 2.768 -9.979 -6.006 1.00 93.69 106 ARG A N 1
ATOM 836 C CA . ARG A 1 106 ? 3.501 -11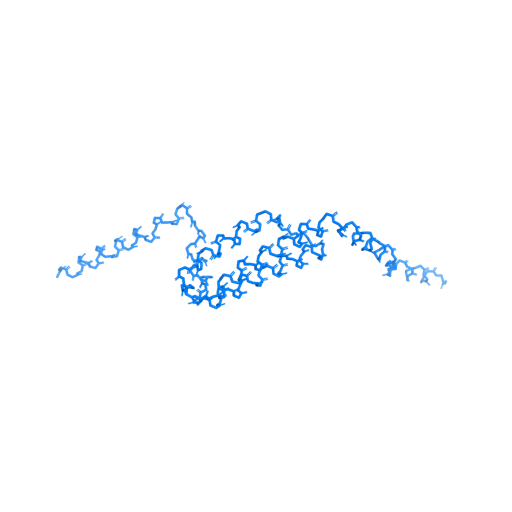.257 -5.976 1.00 93.69 106 ARG A CA 1
ATOM 837 C C . ARG A 1 106 ? 3.466 -11.977 -7.321 1.00 93.69 106 ARG A C 1
ATOM 839 O O . ARG A 1 106 ? 4.456 -12.599 -7.700 1.00 93.69 106 ARG A O 1
ATOM 846 N N . ARG A 1 107 ? 2.330 -11.924 -8.022 1.00 93.50 107 ARG A N 1
ATOM 847 C CA . ARG A 1 107 ? 2.190 -12.484 -9.368 1.00 93.50 107 ARG A CA 1
ATOM 848 C C . ARG A 1 107 ? 2.993 -11.681 -10.387 1.00 93.50 107 ARG A C 1
ATOM 850 O O . ARG A 1 107 ? 3.787 -12.275 -11.106 1.00 93.50 107 ARG A O 1
ATOM 857 N N . PHE A 1 108 ? 2.853 -10.357 -10.385 1.00 93.19 108 PHE A N 1
ATOM 858 C CA . PHE A 1 108 ? 3.599 -9.451 -11.259 1.00 93.19 108 PHE A CA 1
ATOM 859 C C . PHE A 1 108 ? 5.112 -9.677 -11.155 1.00 93.19 108 PHE A C 1
ATOM 861 O O . PHE A 1 108 ? 5.786 -9.846 -12.167 1.00 93.19 108 PHE A O 1
ATOM 868 N N . HIS A 1 109 ? 5.645 -9.780 -9.934 1.00 91.44 109 HIS A N 1
ATOM 869 C CA . HIS A 1 109 ? 7.060 -10.074 -9.702 1.00 91.44 109 HIS A CA 1
ATOM 870 C C . HIS A 1 109 ? 7.515 -11.405 -10.306 1.00 91.44 109 HIS A C 1
ATOM 872 O O . HIS A 1 109 ? 8.674 -11.527 -10.699 1.00 91.44 109 HIS A O 1
ATOM 878 N N . ARG A 1 110 ? 6.625 -12.399 -10.359 1.00 91.19 110 ARG A N 1
ATOM 879 C CA . ARG A 1 110 ? 6.946 -13.762 -10.787 1.00 91.19 110 ARG A CA 1
ATOM 880 C C . ARG A 1 110 ? 6.766 -13.974 -12.290 1.00 91.19 110 ARG A C 1
ATOM 882 O O . ARG A 1 110 ? 7.550 -14.704 -12.884 1.00 91.19 110 ARG A O 1
ATOM 889 N N . GLU A 1 111 ? 5.730 -13.378 -12.872 1.00 93.19 111 GLU A N 1
ATOM 890 C CA . GLU A 1 111 ? 5.299 -13.630 -14.254 1.00 93.19 111 GLU A CA 1
ATOM 891 C C . GLU A 1 111 ? 5.672 -12.481 -15.195 1.00 93.19 111 GLU A C 1
ATOM 893 O O . GLU A 1 111 ? 6.230 -12.720 -16.264 1.00 93.19 111 GLU A O 1
ATOM 898 N N . ASP A 1 112 ? 5.432 -11.235 -14.784 1.00 91.88 112 ASP A N 1
ATOM 899 C CA . ASP A 1 112 ? 5.381 -10.109 -15.722 1.00 91.88 112 ASP A CA 1
ATOM 900 C C . ASP A 1 112 ? 6.625 -9.215 -15.663 1.00 91.88 112 ASP A C 1
ATOM 902 O O . ASP A 1 112 ? 7.024 -8.644 -16.678 1.00 91.88 112 ASP A O 1
ATOM 906 N N . ARG A 1 113 ? 7.282 -9.107 -14.500 1.00 89.81 113 ARG A N 1
ATOM 907 C CA . ARG A 1 113 ? 8.378 -8.148 -14.270 1.00 89.81 113 ARG A CA 1
ATOM 908 C C . ARG A 1 113 ? 9.477 -8.237 -15.325 1.00 89.81 113 ARG A C 1
ATOM 910 O O . ARG A 1 113 ? 9.907 -7.218 -15.852 1.00 89.81 113 ARG A O 1
ATOM 917 N N . ARG A 1 114 ? 9.892 -9.456 -15.675 1.00 89.75 114 ARG A N 1
ATOM 918 C CA . ARG A 1 114 ? 10.938 -9.674 -16.680 1.00 89.75 114 ARG A CA 1
ATOM 919 C C . ARG A 1 114 ? 10.553 -9.094 -18.044 1.00 89.75 114 ARG A C 1
ATOM 921 O O . ARG A 1 114 ? 11.400 -8.491 -18.694 1.00 89.75 114 ARG A O 1
ATOM 928 N N . LEU A 1 115 ? 9.302 -9.275 -18.465 1.00 89.31 115 LEU A N 1
ATOM 929 C CA . LEU A 1 115 ? 8.812 -8.766 -19.745 1.00 89.31 115 LEU A CA 1
ATOM 930 C C . LEU A 1 115 ? 8.806 -7.233 -19.753 1.00 89.31 115 LEU A C 1
ATOM 932 O O . LEU A 1 115 ? 9.258 -6.620 -20.717 1.00 89.31 115 LEU A O 1
ATOM 936 N N . PHE A 1 116 ? 8.355 -6.614 -18.659 1.00 88.88 116 PHE A N 1
ATOM 937 C CA . PHE A 1 116 ? 8.408 -5.160 -18.500 1.00 88.88 116 PHE A CA 1
ATOM 938 C C . PHE A 1 116 ? 9.847 -4.631 -18.542 1.00 88.88 116 PHE A C 1
ATOM 940 O O . PHE A 1 116 ? 10.110 -3.662 -19.251 1.00 88.88 116 PHE A O 1
ATOM 947 N N . ASP A 1 117 ? 10.788 -5.298 -17.868 1.00 88.94 117 ASP A N 1
ATOM 948 C CA . ASP A 1 117 ? 12.206 -4.923 -17.887 1.00 88.94 117 ASP A CA 1
ATOM 949 C C . ASP A 1 117 ? 12.826 -5.076 -19.290 1.00 88.94 117 ASP A C 1
ATOM 951 O O . ASP A 1 117 ? 13.680 -4.284 -19.687 1.00 88.94 117 ASP A O 1
ATOM 955 N N . GLU A 1 118 ? 12.424 -6.100 -20.051 1.00 89.56 118 GLU A N 1
ATOM 956 C CA . GLU A 1 118 ? 12.857 -6.310 -21.439 1.00 89.56 118 GLU A CA 1
ATOM 957 C C . GLU A 1 118 ? 12.350 -5.199 -22.365 1.00 89.56 118 GLU A C 1
ATOM 959 O O . GLU A 1 118 ? 13.145 -4.624 -23.110 1.00 89.56 118 GLU A O 1
ATOM 964 N N . VAL A 1 119 ? 11.066 -4.846 -22.269 1.00 90.19 119 VAL A N 1
ATOM 965 C CA . VAL A 1 119 ? 10.467 -3.757 -23.056 1.00 90.19 119 VAL A CA 1
ATOM 966 C C . VAL A 1 119 ? 11.071 -2.405 -22.676 1.00 90.19 119 VAL A C 1
ATOM 968 O O . VAL A 1 119 ? 11.438 -1.636 -23.559 1.00 90.19 119 VAL A O 1
ATOM 971 N N . ALA A 1 120 ? 11.235 -2.120 -21.381 1.00 87.56 120 ALA A N 1
ATOM 972 C CA . ALA A 1 120 ? 11.851 -0.878 -20.916 1.00 87.56 120 ALA A CA 1
ATOM 973 C C . ALA A 1 120 ? 13.295 -0.732 -21.424 1.00 87.56 120 ALA A C 1
ATOM 975 O O . ALA A 1 120 ? 13.693 0.352 -21.850 1.00 87.56 120 ALA A O 1
ATOM 976 N N . ARG A 1 121 ? 14.068 -1.829 -21.445 1.00 86.88 121 ARG A N 1
ATOM 977 C CA . ARG A 1 121 ? 15.419 -1.843 -22.025 1.00 86.88 121 ARG A CA 1
ATOM 978 C C . ARG A 1 121 ? 15.419 -1.620 -23.534 1.00 86.88 121 ARG A C 1
ATOM 980 O O . ARG A 1 121 ? 16.268 -0.875 -24.003 1.00 86.88 121 ARG A O 1
ATOM 987 N N . ALA A 1 122 ? 14.498 -2.237 -24.275 1.00 90.25 122 ALA A N 1
ATOM 988 C CA . ALA A 1 122 ? 14.385 -2.030 -25.719 1.00 90.25 122 ALA A CA 1
ATOM 989 C C . ALA A 1 122 ? 14.061 -0.563 -26.047 1.00 90.25 122 ALA A C 1
ATOM 991 O O . ALA A 1 122 ? 14.799 0.083 -26.782 1.00 90.25 122 ALA A O 1
ATOM 992 N N . LEU A 1 123 ? 13.041 0.000 -25.393 1.00 88.56 123 LEU A N 1
ATOM 993 C CA . LEU A 1 123 ? 12.651 1.401 -25.574 1.00 88.56 123 LEU A CA 1
ATOM 994 C C . LEU A 1 123 ? 13.751 2.390 -25.152 1.00 88.56 123 LEU A C 1
ATOM 996 O O . LEU A 1 123 ? 13.882 3.450 -25.753 1.00 88.56 123 LEU A O 1
ATOM 1000 N N . GLY A 1 124 ? 14.542 2.058 -24.126 1.00 81.69 124 GLY A N 1
ATOM 1001 C CA . GLY A 1 124 ? 15.685 2.869 -23.701 1.00 81.69 124 GLY A CA 1
ATOM 1002 C C . GLY A 1 124 ? 16.914 2.747 -24.610 1.00 81.69 124 GLY A C 1
ATOM 1003 O O . GLY A 1 124 ? 17.685 3.697 -24.705 1.00 81.69 124 GLY A O 1
ATOM 1004 N N . ALA A 1 125 ? 17.104 1.606 -25.281 1.00 67.94 125 ALA A N 1
ATOM 1005 C CA . ALA A 1 125 ? 18.177 1.406 -26.257 1.00 67.94 125 ALA A CA 1
ATOM 1006 C C . ALA A 1 125 ? 17.901 2.131 -27.584 1.00 67.94 125 ALA A C 1
ATOM 1008 O O . ALA A 1 125 ? 18.842 2.588 -28.229 1.00 67.94 125 ALA A O 1
ATOM 1009 N N . ASP A 1 126 ? 16.623 2.268 -27.948 1.00 59.00 126 ASP A N 1
ATOM 1010 C CA . ASP A 1 126 ? 16.166 2.974 -29.150 1.00 59.00 126 ASP A CA 1
ATOM 1011 C C . ASP A 1 126 ? 16.000 4.491 -28.942 1.00 59.00 126 ASP A C 1
ATOM 1013 O O . ASP A 1 126 ? 15.699 5.213 -29.894 1.00 59.00 126 ASP A O 1
ATOM 1017 N N . ALA A 1 127 ? 16.193 4.999 -27.717 1.00 60.38 127 ALA A N 1
ATOM 1018 C CA . ALA A 1 127 ? 16.186 6.434 -27.462 1.00 60.38 127 ALA A CA 1
ATOM 1019 C C . ALA A 1 127 ? 17.370 7.081 -28.213 1.00 60.38 127 ALA A C 1
ATOM 1021 O O . ALA A 1 127 ? 18.527 6.759 -27.911 1.00 60.38 127 ALA A O 1
ATOM 1022 N N . PRO A 1 128 ? 17.121 7.966 -29.198 1.00 56.16 128 PRO A N 1
ATOM 1023 C C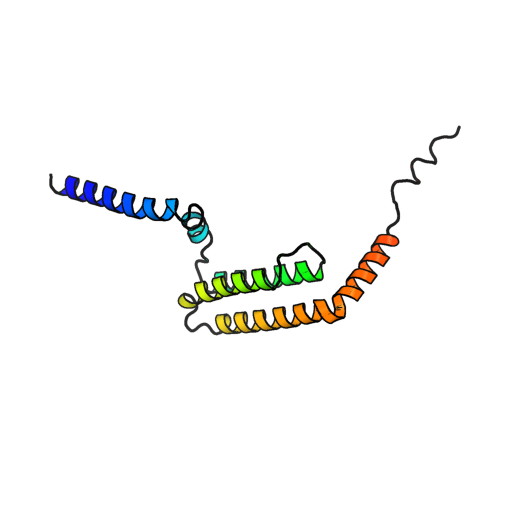A . PRO A 1 128 ? 18.198 8.585 -29.948 1.00 56.16 128 PRO A CA 1
ATOM 1024 C C . PRO A 1 128 ? 19.079 9.387 -28.986 1.00 56.16 128 PRO A C 1
ATOM 1026 O O . PRO A 1 128 ? 18.593 10.069 -28.080 1.00 56.16 128 PRO A O 1
ATOM 1029 N N . ARG A 1 129 ? 20.402 9.276 -29.159 1.00 60.91 129 ARG A N 1
ATOM 1030 C CA . ARG A 1 129 ? 21.384 10.166 -28.526 1.00 60.91 129 ARG A CA 1
ATOM 1031 C C . ARG A 1 129 ? 21.230 11.559 -29.145 1.00 60.91 129 ARG A C 1
ATOM 1033 O O . ARG A 1 129 ? 22.073 11.999 -29.923 1.00 60.91 129 ARG A O 1
ATOM 1040 N N . ASP A 1 130 ? 20.142 12.241 -28.810 1.00 55.25 130 ASP A N 1
ATOM 1041 C CA . ASP A 1 130 ? 19.859 13.617 -29.209 1.00 55.25 130 ASP A CA 1
ATOM 1042 C C . ASP A 1 130 ? 20.820 14.545 -28.456 1.00 55.25 130 ASP A C 1
ATOM 1044 O O . ASP A 1 130 ? 20.499 15.123 -27.419 1.00 55.25 130 ASP A O 1
ATOM 1048 N N . GLY A 1 131 ? 22.061 14.620 -28.930 1.00 55.66 131 GLY A N 1
ATOM 1049 C CA . GLY A 1 131 ? 23.071 15.493 -28.344 1.00 55.66 131 GLY A CA 1
ATOM 1050 C C . GLY A 1 131 ? 24.467 15.390 -28.946 1.00 55.66 131 GLY A C 1
ATOM 1051 O O . GLY A 1 131 ? 25.219 16.350 -28.826 1.00 55.66 131 GLY A O 1
ATOM 1052 N N . GLU A 1 132 ? 24.826 14.287 -29.617 1.00 53.72 132 GLU A N 1
ATOM 1053 C CA . GLU A 1 132 ? 26.216 14.100 -30.081 1.00 53.72 132 GLU A CA 1
ATOM 1054 C C . GLU A 1 132 ? 26.435 14.381 -31.581 1.00 53.72 132 GLU A C 1
ATOM 1056 O O . GLU A 1 132 ? 27.557 14.680 -31.985 1.00 53.72 132 GLU A O 1
ATOM 1061 N N . ASP A 1 133 ? 25.380 14.399 -32.403 1.00 54.66 133 ASP A N 1
ATOM 1062 C CA . ASP A 1 133 ? 25.512 14.660 -33.849 1.00 54.66 133 ASP A CA 1
ATOM 1063 C C . ASP A 1 133 ? 25.363 16.141 -34.241 1.00 54.66 133 ASP A C 1
ATOM 1065 O O . ASP A 1 133 ? 25.799 16.531 -35.322 1.00 54.66 133 ASP A O 1
ATOM 1069 N N . ALA A 1 134 ? 24.831 17.001 -33.363 1.00 54.69 134 ALA A N 1
ATOM 1070 C CA . ALA A 1 134 ? 24.713 18.438 -33.643 1.00 54.69 134 ALA A CA 1
ATOM 1071 C C . ALA A 1 134 ? 26.052 19.194 -33.518 1.00 54.69 134 ALA A C 1
ATOM 1073 O O . ALA A 1 134 ? 26.230 20.231 -34.147 1.00 54.69 134 ALA A O 1
ATOM 1074 N N . ALA A 1 135 ? 27.015 18.668 -32.753 1.00 55.06 135 ALA A N 1
ATOM 1075 C CA . ALA A 1 135 ? 28.318 19.312 -32.561 1.00 55.06 135 ALA A CA 1
ATOM 1076 C C . ALA A 1 135 ? 29.346 18.972 -33.657 1.00 55.06 135 ALA A C 1
ATOM 1078 O O . ALA A 1 135 ? 30.375 19.632 -33.751 1.00 55.06 135 ALA A O 1
ATOM 1079 N N . ARG A 1 136 ? 29.098 17.957 -34.501 1.00 53.22 136 ARG A N 1
ATOM 1080 C CA . ARG A 1 136 ? 30.054 17.528 -35.542 1.00 53.22 136 ARG A CA 1
ATOM 1081 C C . ARG A 1 136 ? 29.888 18.272 -36.875 1.00 53.22 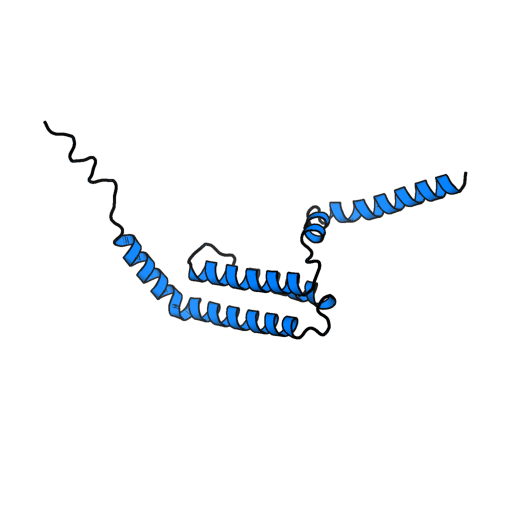136 ARG A C 1
ATOM 1083 O O . ARG A 1 136 ? 30.756 18.168 -37.734 1.00 53.22 136 ARG A O 1
ATOM 1090 N N . THR A 1 137 ? 28.808 19.028 -37.061 1.00 58.22 137 THR A N 1
ATOM 1091 C CA . THR A 1 137 ? 28.523 19.734 -38.325 1.00 58.22 137 THR A CA 1
ATOM 1092 C C . THR A 1 137 ? 28.922 21.212 -38.356 1.00 58.22 137 THR A C 1
ATOM 1094 O O . THR A 1 137 ? 28.755 21.832 -39.401 1.00 58.22 137 THR A O 1
ATOM 1097 N N . GLU A 1 138 ? 29.474 21.778 -37.275 1.00 58.06 138 GLU A N 1
ATOM 1098 C CA . GLU A 1 138 ? 29.886 23.200 -37.221 1.00 58.06 138 GLU A CA 1
ATOM 1099 C C . GLU A 1 138 ? 31.406 23.452 -37.310 1.00 58.06 138 GLU A C 1
ATOM 1101 O O . GLU A 1 138 ? 31.835 24.600 -37.264 1.00 58.06 138 GLU A O 1
ATOM 1106 N N . GLU A 1 139 ? 32.235 22.425 -37.523 1.00 57.03 139 GLU A N 1
ATOM 1107 C CA . GLU A 1 139 ? 33.662 22.601 -37.844 1.00 57.03 139 GLU A CA 1
ATOM 1108 C C . GLU A 1 139 ? 33.951 22.132 -39.276 1.00 57.03 139 GLU A C 1
ATOM 1110 O O . GLU A 1 139 ? 34.338 20.985 -39.473 1.00 57.03 139 GLU A O 1
ATOM 1115 N N . THR A 1 140 ? 33.705 22.991 -40.275 1.00 45.94 140 THR A N 1
ATOM 1116 C CA . THR A 1 140 ? 34.398 23.132 -41.589 1.00 45.94 140 THR A CA 1
ATOM 1117 C C . THR A 1 140 ? 33.518 24.009 -42.503 1.00 45.94 140 THR A C 1
ATOM 1119 O O . THR A 1 140 ? 32.345 23.658 -42.652 1.00 45.94 140 THR A O 1
ATOM 1122 N N . PRO A 1 141 ? 34.007 25.047 -43.221 1.00 48.91 141 PRO A N 1
ATOM 1123 C CA . PRO A 1 141 ? 35.332 25.684 -43.268 1.00 48.91 141 PRO A CA 1
ATOM 1124 C C . PRO A 1 141 ? 35.365 27.159 -42.806 1.00 48.91 141 PRO A C 1
ATOM 1126 O O . PRO A 1 141 ? 34.304 27.823 -42.777 1.00 48.91 141 PRO A O 1
#